Protein AF-A0A385I4W7-F1 (afdb_monomer)

Organism: Escherichia coli (NCBI:txid562)

Mean predicted aligned error: 3.94 Å

InterPro domains:
  IPR006748 Aminoglycoside/hydroxyurea antibiotic resistance kinase [PF04655] (1-87)
  IPR011009 Protein kinase-like domain superfamily [SSF56112] (1-85)

Secondary structure (DSSP, 8-state):
--S--GGGEEEETTEEEE-------S-GGGGGTGGGG-STT-HHHHT-HHHHHHHHHHHHHHHT--HHHHHHHHHHHHHHHHHHHHHTT--

pLDDT: mean 92.07, std 10.42, range [40.09, 98.12]

Foldseek 3Di:
DCDDAPVQWDQDPVGIDGDDDPDDDDDPLLNCLVHLCPPPPPCVQSVPVVNLVVSLVVCCVVVVDDSVVSVVSNVVVVVVVVVVVVVVVPD

Structure (mmCIF, N/CA/C/O backbone):
data_AF-A0A385I4W7-F1
#
_entry.id   AF-A0A385I4W7-F1
#
loop_
_atom_site.group_PDB
_atom_site.id
_atom_site.type_symbol
_atom_site.label_atom_id
_atom_site.label_alt_id
_atom_site.label_comp_id
_atom_site.label_asym_id
_atom_site.label_entity_id
_atom_site.label_seq_id
_atom_site.pdbx_PDB_ins_code
_atom_site.Cartn_x
_atom_site.Cartn_y
_atom_site.Cartn_z
_atom_site.occupancy
_atom_site.B_iso_or_equiv
_atom_site.auth_seq_id
_atom_site.auth_comp_id
_atom_site.auth_asym_id
_atom_site.auth_atom_id
_atom_site.pdbx_PDB_model_num
ATOM 1 N N . HIS A 1 1 ? -3.350 8.006 5.419 1.00 92.12 1 HIS A N 1
ATOM 2 C CA . HIS A 1 1 ? -2.424 7.479 6.440 1.00 92.12 1 HIS A CA 1
ATOM 3 C C . HIS A 1 1 ? -1.038 8.045 6.204 1.00 92.12 1 HIS A C 1
ATOM 5 O O . HIS A 1 1 ? -0.608 8.888 6.975 1.00 92.12 1 HIS A O 1
ATOM 11 N N . GLY A 1 2 ? -0.421 7.685 5.076 1.00 89.25 2 GLY A N 1
ATOM 12 C CA . GLY A 1 2 ? 0.919 8.127 4.689 1.00 89.25 2 GLY A CA 1
ATOM 13 C C . GLY A 1 2 ? 1.982 7.065 4.950 1.00 89.25 2 GLY A C 1
ATOM 14 O O . GLY A 1 2 ? 2.986 7.076 4.259 1.00 89.25 2 GLY A O 1
ATOM 15 N N . ASP A 1 3 ? 1.698 6.112 5.842 1.00 91.00 3 ASP A N 1
ATOM 16 C CA . ASP A 1 3 ? 2.578 4.975 6.121 1.00 91.00 3 ASP A CA 1
ATOM 17 C C . ASP A 1 3 ? 1.784 3.733 6.576 1.00 91.00 3 ASP A C 1
ATOM 19 O O . ASP A 1 3 ? 1.741 3.377 7.750 1.00 91.00 3 ASP A O 1
ATOM 23 N N . LEU A 1 4 ? 0.932 3.191 5.701 1.00 92.62 4 LEU A N 1
ATOM 24 C CA . LEU A 1 4 ? 0.039 2.085 6.068 1.00 92.62 4 LEU A CA 1
ATOM 25 C C . LEU A 1 4 ? 0.725 0.734 5.823 1.00 92.62 4 LEU A C 1
ATOM 27 O O . LEU A 1 4 ? 0.911 0.361 4.669 1.00 92.62 4 LEU A O 1
ATOM 31 N N . HIS A 1 5 ? 1.028 0.007 6.896 1.00 93.12 5 HIS A N 1
ATOM 32 C CA . HIS A 1 5 ? 1.564 -1.360 6.898 1.00 93.12 5 HIS A CA 1
ATOM 33 C C . HIS A 1 5 ? 0.976 -2.154 8.080 1.00 93.12 5 HIS A C 1
ATOM 35 O O . HIS A 1 5 ? 0.327 -1.573 8.955 1.00 93.12 5 HIS A O 1
ATOM 41 N N . HIS A 1 6 ? 1.157 -3.478 8.111 1.00 94.00 6 HIS A N 1
ATOM 42 C CA . HIS A 1 6 ? 0.496 -4.363 9.078 1.00 94.00 6 HIS A CA 1
ATOM 43 C C . HIS A 1 6 ? 0.797 -4.030 10.545 1.00 94.00 6 HIS A C 1
ATOM 45 O O . HIS A 1 6 ? -0.071 -4.236 11.389 1.00 94.00 6 HIS A O 1
ATOM 51 N N . GLU A 1 7 ? 1.972 -3.487 10.868 1.00 94.50 7 GLU A N 1
ATOM 52 C CA . GLU A 1 7 ? 2.304 -3.092 12.247 1.00 94.50 7 GLU A CA 1
ATOM 53 C C . GLU A 1 7 ? 1.537 -1.836 12.693 1.00 94.50 7 GLU A C 1
ATOM 55 O O . GLU A 1 7 ? 1.194 -1.703 13.867 1.00 94.50 7 GLU A O 1
ATOM 60 N N . ASN A 1 8 ? 1.153 -0.976 11.743 1.00 96.62 8 ASN A N 1
ATOM 61 C CA . ASN A 1 8 ? 0.272 0.174 11.968 1.00 96.62 8 ASN A CA 1
ATOM 62 C C . ASN A 1 8 ? -1.225 -0.197 11.925 1.00 96.62 8 ASN A C 1
ATOM 64 O O . ASN A 1 8 ? -2.095 0.681 11.953 1.00 96.62 8 ASN A O 1
ATOM 68 N N . ILE A 1 9 ? -1.553 -1.497 11.888 1.00 96.19 9 ILE A N 1
ATOM 69 C CA . ILE A 1 9 ? -2.920 -2.023 11.943 1.00 96.19 9 ILE A CA 1
ATOM 70 C C . ILE A 1 9 ? -3.055 -2.968 13.139 1.00 96.19 9 ILE A C 1
ATOM 72 O O . ILE A 1 9 ? -2.574 -4.097 13.140 1.00 96.19 9 ILE A O 1
ATOM 76 N N . MET A 1 10 ? -3.792 -2.538 14.160 1.00 97.38 10 MET A N 1
ATOM 77 C CA . MET A 1 10 ? -3.946 -3.299 15.399 1.00 97.38 10 MET A CA 1
ATOM 78 C C . MET A 1 10 ? -5.396 -3.686 15.659 1.00 97.38 10 MET A C 1
ATOM 80 O O . MET A 1 10 ? -6.324 -2.910 15.425 1.00 97.38 10 MET A O 1
ATOM 84 N N . PHE A 1 11 ? -5.603 -4.881 16.211 1.00 97.56 11 PHE A N 1
ATOM 85 C CA . PHE A 1 11 ? -6.914 -5.297 16.695 1.00 97.56 11 PHE A CA 1
ATOM 86 C C . PHE A 1 11 ? -7.115 -4.884 18.157 1.00 97.56 11 PHE A C 1
ATOM 88 O O . PHE A 1 11 ? -6.241 -5.069 19.001 1.00 97.56 11 PHE A O 1
ATOM 95 N N . SER A 1 12 ? -8.291 -4.342 18.469 1.00 96.69 12 SER A N 1
ATOM 96 C CA . SER A 1 12 ? -8.661 -3.889 19.811 1.00 96.69 12 SER A CA 1
ATOM 97 C C . SER A 1 12 ? -10.117 -4.236 20.135 1.00 96.69 12 SER A C 1
ATOM 99 O O . SER A 1 12 ? -10.856 -4.741 19.290 1.00 96.69 12 SER A O 1
ATOM 101 N N . SER A 1 13 ? -10.587 -3.880 21.334 1.00 97.62 13 SER A N 1
ATOM 102 C CA . SER A 1 13 ? -12.013 -3.974 21.693 1.00 97.62 13 SER A CA 1
ATOM 103 C C . SER A 1 13 ? -12.938 -3.130 20.801 1.00 97.62 13 SER A C 1
ATOM 105 O O . SER A 1 13 ? -14.143 -3.362 20.780 1.00 97.62 13 SER A O 1
ATOM 107 N N . ARG A 1 14 ? -12.388 -2.168 20.047 1.00 96.31 14 ARG A N 1
ATOM 108 C CA . ARG A 1 14 ? -13.102 -1.345 19.057 1.00 96.31 14 ARG A CA 1
ATOM 109 C C . ARG A 1 14 ? -13.056 -1.934 17.639 1.00 96.31 14 ARG A C 1
ATOM 111 O O . ARG A 1 14 ? -13.553 -1.298 16.716 1.00 96.31 14 ARG A O 1
ATOM 118 N N . GLY A 1 15 ? -12.458 -3.113 17.463 1.00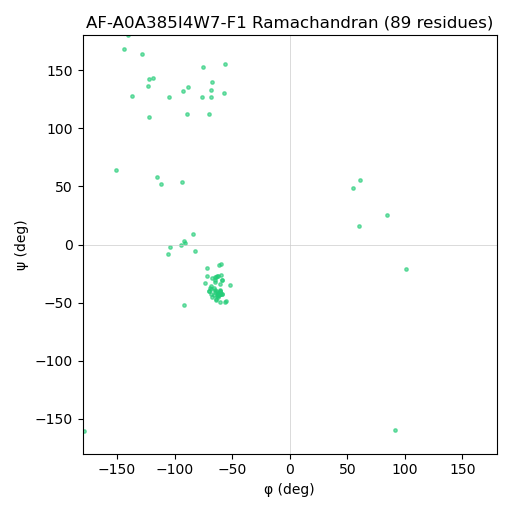 97.75 15 GLY A N 1
ATOM 119 C CA . GLY A 1 15 ? -12.162 -3.716 16.165 1.00 97.75 15 GLY A CA 1
ATOM 120 C C . GLY A 1 15 ? -10.767 -3.356 15.651 1.00 97.75 15 GLY A C 1
ATOM 121 O O . GLY A 1 15 ? -9.887 -2.976 16.431 1.00 97.75 15 GLY A O 1
ATOM 122 N N . TRP A 1 16 ? -10.573 -3.500 14.337 1.00 96.69 16 TRP A N 1
ATOM 123 C CA . TRP A 1 16 ? -9.347 -3.111 13.640 1.00 96.69 16 TRP A CA 1
ATOM 124 C C . TRP A 1 16 ? -9.187 -1.592 13.635 1.00 96.69 16 TRP A C 1
ATOM 126 O O . TRP A 1 16 ? -10.095 -0.865 13.232 1.00 96.69 16 TRP A O 1
ATOM 136 N N . LEU A 1 17 ? -8.029 -1.124 14.087 1.00 96.81 17 LEU A N 1
ATOM 137 C CA . LEU A 1 17 ? -7.661 0.281 14.152 1.00 96.81 17 LEU A CA 1
ATOM 138 C C . LEU A 1 17 ? -6.380 0.504 13.360 1.00 96.81 17 LEU A C 1
ATOM 140 O O . LEU A 1 17 ? -5.425 -0.254 13.493 1.00 96.81 17 LEU A O 1
ATOM 144 N N . VAL A 1 18 ? -6.375 1.582 12.586 1.00 95.62 18 VAL A N 1
ATOM 145 C CA . VAL A 1 18 ? -5.171 2.119 11.958 1.00 95.62 18 VAL A CA 1
ATOM 146 C C . VAL A 1 18 ? -4.589 3.184 12.889 1.00 95.62 18 VAL A C 1
ATOM 148 O O . VAL A 1 18 ? -5.339 4.033 13.384 1.00 95.62 18 VAL A O 1
ATOM 151 N N . ILE A 1 19 ? -3.285 3.123 13.147 1.00 96.62 19 ILE A N 1
ATOM 152 C CA . ILE A 1 19 ? -2.563 4.012 14.067 1.00 96.62 19 ILE A CA 1
ATOM 153 C C . ILE A 1 19 ? -1.334 4.636 13.402 1.00 96.62 19 ILE A C 1
ATOM 155 O O . ILE A 1 19 ? -0.874 4.134 12.393 1.00 96.62 19 ILE A O 1
ATOM 159 N N . ASP A 1 20 ? -0.807 5.695 14.020 1.00 96.19 20 ASP A N 1
ATOM 160 C CA . ASP A 1 20 ? 0.378 6.445 13.574 1.00 96.19 20 ASP A CA 1
ATOM 161 C C . ASP A 1 20 ? 0.272 7.110 12.180 1.00 96.19 20 ASP A C 1
ATOM 163 O O . ASP A 1 20 ? 1.079 6.879 11.278 1.00 96.19 20 ASP A O 1
ATOM 167 N N . PRO A 1 21 ? -0.752 7.957 11.944 1.00 95.06 21 PRO A N 1
ATOM 168 C CA . PRO A 1 21 ? -0.896 8.617 10.658 1.00 95.06 21 PRO A CA 1
ATOM 169 C C . PRO A 1 21 ? 0.096 9.777 10.494 1.00 95.06 21 PRO A C 1
ATOM 171 O O . PRO A 1 21 ? 0.051 10.754 11.237 1.00 95.06 21 PRO A O 1
ATOM 174 N N . VAL A 1 22 ? 0.851 9.765 9.394 1.00 93.00 22 VAL A N 1
ATOM 175 C CA . VAL A 1 22 ? 1.604 10.934 8.891 1.00 93.00 22 VAL A CA 1
ATOM 176 C C . VAL A 1 22 ? 0.664 12.073 8.458 1.00 93.00 22 VAL A C 1
ATOM 178 O O . VAL A 1 22 ? 1.015 13.247 8.512 1.00 93.00 22 VAL A O 1
ATOM 181 N N . GLY A 1 23 ? -0.560 11.744 8.028 1.00 91.38 23 GLY A N 1
ATOM 182 C CA . GLY A 1 23 ? -1.593 12.739 7.703 1.00 91.38 23 GLY A CA 1
ATOM 183 C C . GLY A 1 23 ? -1.523 13.311 6.282 1.00 91.38 23 GLY A C 1
ATOM 184 O O . GLY A 1 23 ? -2.001 14.416 6.039 1.00 91.38 23 GLY A O 1
ATOM 185 N N . LEU A 1 24 ? -0.956 12.565 5.329 1.00 90.44 24 LEU A N 1
ATOM 186 C CA . LEU A 1 24 ? -0.856 12.999 3.930 1.00 90.44 24 LEU A CA 1
ATOM 187 C C . LEU A 1 24 ? -2.224 13.080 3.230 1.00 90.44 24 LEU A C 1
ATOM 189 O O . LEU A 1 24 ? -3.063 12.185 3.373 1.00 90.44 24 LEU A O 1
ATOM 193 N N . VAL A 1 25 ? -2.404 14.129 2.420 1.00 93.19 25 VAL A N 1
ATOM 194 C CA . VAL A 1 25 ? -3.553 14.325 1.522 1.00 93.19 25 VAL A CA 1
ATOM 195 C C . VAL A 1 25 ? -3.111 14.033 0.093 1.00 93.19 25 VAL A C 1
ATOM 197 O O . VAL A 1 25 ? -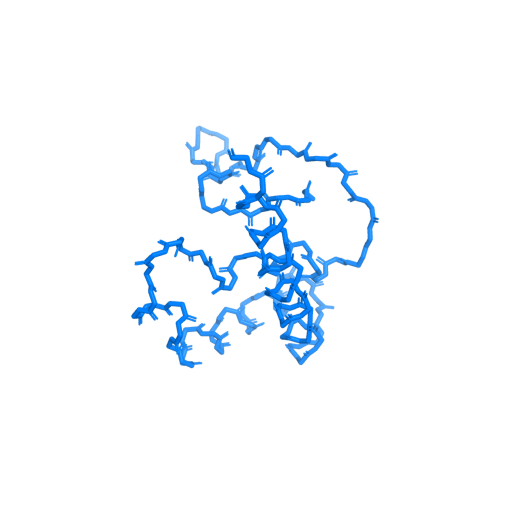2.131 14.598 -0.384 1.00 93.19 25 VAL A O 1
ATOM 200 N N . GLY A 1 26 ? -3.839 13.160 -0.598 1.00 90.12 26 GLY A N 1
ATOM 201 C CA . GLY A 1 26 ? -3.496 12.738 -1.950 1.00 90.12 26 GLY A CA 1
ATOM 202 C C . GLY A 1 26 ? -4.507 11.750 -2.514 1.00 90.12 26 GLY A C 1
ATOM 203 O O . GLY A 1 26 ? -5.638 11.653 -2.035 1.00 90.12 26 GLY A O 1
ATOM 204 N N . GLU A 1 27 ? -4.096 11.017 -3.544 1.00 91.75 27 GLU A N 1
ATOM 205 C CA . GLU A 1 27 ? -4.945 10.012 -4.177 1.00 91.75 27 GLU A CA 1
ATOM 206 C C . GLU A 1 27 ? -5.194 8.825 -3.235 1.00 91.75 27 GLU A C 1
ATOM 208 O O . GLU A 1 27 ? -4.264 8.288 -2.634 1.00 91.75 27 GLU A O 1
ATOM 213 N N . VAL A 1 28 ? -6.456 8.399 -3.116 1.00 90.31 28 VAL A N 1
ATOM 214 C CA . VAL A 1 28 ? -6.875 7.393 -2.126 1.00 90.31 28 VAL A CA 1
ATOM 215 C C . VAL A 1 28 ? -6.163 6.049 -2.305 1.00 90.31 28 VAL A C 1
ATOM 217 O O . VAL A 1 28 ? -5.753 5.440 -1.318 1.00 90.31 28 VAL A O 1
ATOM 220 N N . GLY A 1 29 ? -5.950 5.622 -3.554 1.00 90.19 2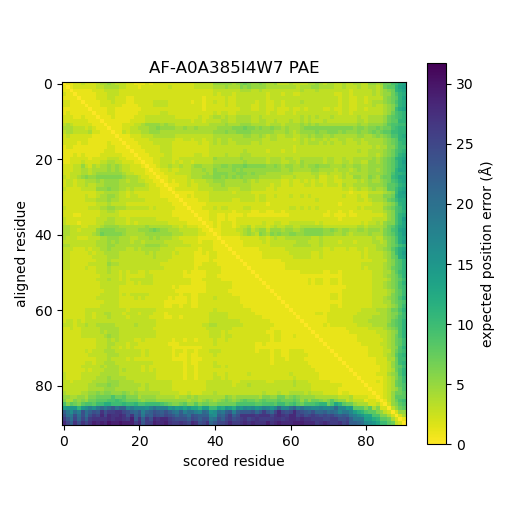9 GLY A N 1
ATOM 221 C CA . GLY A 1 29 ? -5.293 4.353 -3.867 1.00 90.19 29 GLY A CA 1
ATOM 222 C C . GLY A 1 29 ? -3.831 4.294 -3.416 1.00 90.19 29 GLY A C 1
ATOM 223 O O . GLY A 1 29 ? -3.371 3.252 -2.952 1.00 90.19 29 GLY A O 1
ATOM 224 N N . PHE A 1 30 ? -3.130 5.435 -3.426 1.00 92.38 30 PHE A N 1
ATOM 225 C CA . PHE A 1 30 ? -1.740 5.516 -2.978 1.00 92.38 30 PHE A CA 1
ATOM 226 C C . PHE A 1 30 ? -1.610 5.166 -1.490 1.00 92.38 30 PHE A C 1
ATOM 228 O O . PHE A 1 30 ? -0.596 4.626 -1.059 1.00 92.38 30 PHE A O 1
ATOM 235 N N . GLY A 1 31 ? -2.667 5.393 -0.703 1.00 92.38 31 GLY A N 1
ATOM 236 C CA . GLY A 1 31 ? -2.713 5.017 0.708 1.00 92.38 31 GLY A CA 1
ATOM 237 C C . GLY A 1 31 ? -2.588 3.512 0.974 1.00 92.38 31 GLY A C 1
ATOM 238 O O . GLY A 1 31 ? -2.275 3.151 2.104 1.00 92.38 31 GLY A O 1
ATOM 239 N N . ALA A 1 32 ? -2.807 2.658 -0.032 1.00 92.88 32 ALA A N 1
ATOM 240 C CA . ALA A 1 32 ? -2.654 1.204 0.056 1.00 92.88 32 ALA A CA 1
ATOM 241 C C . ALA A 1 32 ? -1.367 0.689 -0.616 1.00 92.88 32 ALA A C 1
ATOM 243 O O . ALA A 1 32 ? -1.110 -0.510 -0.588 1.00 92.88 32 ALA A O 1
ATOM 244 N N . ALA A 1 33 ? -0.562 1.563 -1.231 1.00 94.44 33 ALA A N 1
ATOM 245 C CA . ALA A 1 33 ? 0.578 1.157 -2.050 1.00 94.44 33 ALA A CA 1
ATOM 246 C C . ALA A 1 33 ? 1.632 0.369 -1.251 1.00 94.44 33 ALA A C 1
ATOM 248 O O . ALA A 1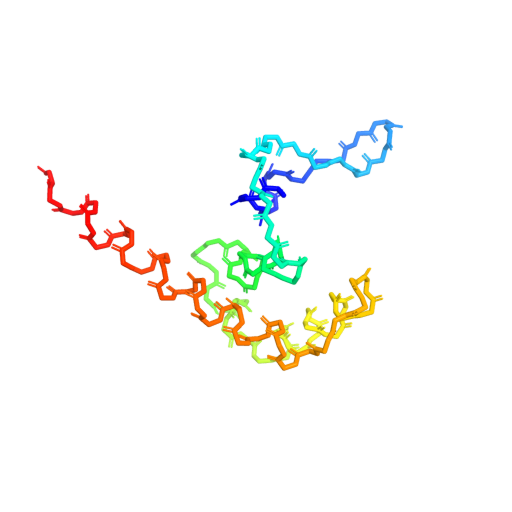 33 ? 2.082 -0.679 -1.711 1.00 94.44 33 ALA A O 1
ATOM 249 N N . ASN A 1 34 ? 1.947 0.821 -0.031 1.00 91.88 34 ASN A N 1
ATOM 250 C CA . ASN A 1 34 ? 2.920 0.162 0.846 1.00 91.88 34 ASN A CA 1
ATOM 251 C C . ASN A 1 34 ? 2.506 -1.284 1.198 1.00 91.88 34 ASN A C 1
ATOM 253 O O . ASN A 1 34 ? 3.331 -2.189 1.216 1.00 91.88 34 ASN A O 1
ATOM 257 N N . MET A 1 35 ? 1.198 -1.547 1.331 1.00 94.94 35 MET A N 1
ATOM 258 C CA . MET A 1 35 ? 0.675 -2.876 1.676 1.00 94.94 35 MET A CA 1
ATOM 259 C C . MET A 1 35 ? 1.047 -3.974 0.666 1.00 94.94 35 MET A C 1
ATOM 261 O O . MET A 1 35 ? 1.078 -5.149 1.029 1.00 94.94 35 MET A O 1
ATOM 265 N N . PHE A 1 36 ? 1.290 -3.637 -0.608 1.00 95.69 36 PHE A N 1
ATOM 266 C CA . PHE A 1 36 ? 1.669 -4.643 -1.608 1.00 95.69 36 PHE A CA 1
AT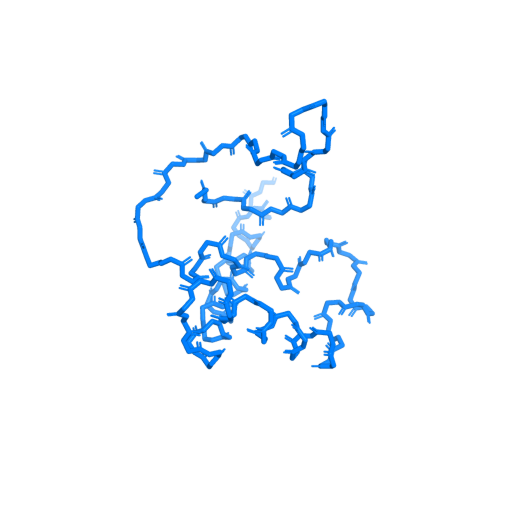OM 267 C C . PHE A 1 36 ? 3.029 -5.283 -1.299 1.00 95.69 36 PHE A C 1
ATOM 269 O O . PHE A 1 36 ? 3.207 -6.470 -1.580 1.00 95.69 36 PHE A O 1
ATOM 276 N N . TYR A 1 37 ? 3.936 -4.535 -0.662 1.00 94.50 37 TYR A N 1
ATOM 277 C CA . TYR A 1 37 ? 5.232 -5.016 -0.186 1.00 94.50 37 TYR A CA 1
ATOM 278 C C . TYR A 1 37 ? 5.289 -5.029 1.348 1.00 94.50 37 TYR A C 1
ATOM 280 O O . TYR A 1 37 ? 6.185 -4.478 1.975 1.00 94.50 37 TYR A O 1
ATOM 288 N N . ASP A 1 38 ? 4.290 -5.655 1.961 1.00 94.31 38 ASP A N 1
ATOM 289 C CA . ASP A 1 38 ? 4.183 -5.786 3.409 1.00 94.31 38 ASP A CA 1
ATOM 290 C C . ASP A 1 38 ? 3.742 -7.216 3.767 1.00 94.31 38 ASP A C 1
ATOM 292 O O . ASP A 1 38 ? 2.740 -7.685 3.208 1.00 94.31 38 ASP A O 1
ATOM 296 N N . PRO A 1 39 ? 4.440 -7.944 4.662 1.00 93.19 39 PRO A N 1
ATOM 297 C CA . PRO A 1 39 ? 5.602 -7.523 5.454 1.00 93.19 39 PRO A CA 1
ATOM 298 C C . PRO A 1 39 ? 6.910 -7.442 4.650 1.00 93.19 39 PRO A C 1
ATOM 300 O O . PRO A 1 39 ? 7.105 -8.184 3.685 1.00 93.19 39 PRO A O 1
ATOM 303 N N . ALA A 1 40 ? 7.820 -6.574 5.101 1.00 86.94 40 ALA A N 1
ATOM 304 C CA . ALA A 1 40 ? 9.197 -6.528 4.611 1.00 86.94 40 ALA A CA 1
ATOM 305 C C . ALA A 1 40 ? 9.903 -7.892 4.776 1.00 86.94 40 ALA A C 1
ATOM 307 O O . AL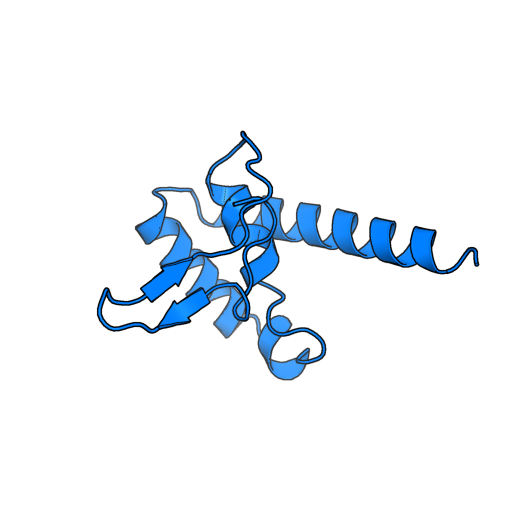A A 1 40 ? 9.509 -8.719 5.604 1.00 86.94 40 ALA A O 1
ATOM 308 N N . ASP A 1 41 ? 10.922 -8.141 3.950 1.00 88.00 41 ASP A N 1
ATOM 309 C CA . ASP A 1 41 ? 11.749 -9.363 3.941 1.00 88.00 41 ASP A CA 1
ATOM 310 C C . ASP A 1 41 ? 10.999 -10.683 3.671 1.00 88.00 41 ASP A C 1
ATOM 312 O O . ASP A 1 41 ? 11.514 -11.781 3.904 1.00 88.00 41 ASP A O 1
ATOM 316 N N . ARG A 1 42 ? 9.767 -10.605 3.159 1.00 94.50 42 ARG A N 1
ATOM 317 C CA . ARG A 1 42 ? 8.954 -11.760 2.752 1.00 94.50 42 ARG A CA 1
ATOM 318 C C . ARG A 1 42 ? 8.699 -11.764 1.255 1.00 94.50 42 ARG A C 1
ATOM 320 O O . ARG A 1 42 ? 7.553 -11.800 0.808 1.00 94.50 42 ARG A O 1
ATOM 327 N N . ASP A 1 43 ? 9.777 -11.772 0.480 1.00 95.06 43 ASP A N 1
ATOM 328 C CA . ASP A 1 43 ? 9.754 -11.814 -0.987 1.00 95.06 43 ASP A CA 1
ATOM 329 C C . ASP A 1 43 ? 8.893 -12.962 -1.529 1.00 95.06 43 ASP A C 1
ATOM 331 O O . ASP A 1 43 ? 8.195 -12.797 -2.528 1.00 95.06 43 ASP A O 1
ATOM 335 N N . ASP A 1 44 ? 8.876 -14.108 -0.840 1.00 95.94 44 ASP A N 1
ATOM 336 C CA . ASP A 1 44 ? 8.038 -15.261 -1.184 1.00 95.94 44 ASP A CA 1
ATOM 337 C C . ASP A 1 44 ? 6.536 -14.932 -1.193 1.00 95.94 44 ASP A C 1
ATOM 339 O O . ASP A 1 44 ? 5.784 -15.517 -1.971 1.00 95.94 44 ASP A O 1
ATOM 343 N N . LEU A 1 45 ? 6.104 -13.983 -0.356 1.00 94.75 45 LEU A N 1
ATOM 344 C CA . LEU A 1 45 ? 4.742 -13.457 -0.338 1.00 94.75 45 LEU A CA 1
ATOM 345 C C . LEU A 1 45 ? 4.609 -12.235 -1.246 1.00 94.75 45 LEU A C 1
ATOM 347 O O . LEU A 1 45 ? 3.701 -12.174 -2.072 1.00 94.75 45 LEU A O 1
ATOM 351 N N . CYS A 1 46 ? 5.479 -11.241 -1.077 1.00 95.62 46 CYS A N 1
ATOM 352 C CA . CYS A 1 46 ? 5.351 -9.932 -1.715 1.00 95.62 46 CYS A CA 1
ATOM 353 C C . CYS A 1 46 ? 5.529 -9.990 -3.235 1.00 95.62 46 CYS A C 1
ATOM 355 O O . CYS A 1 46 ? 4.896 -9.211 -3.944 1.00 95.62 46 CYS A O 1
ATOM 357 N N . LEU A 1 47 ? 6.310 -10.948 -3.744 1.00 95.25 47 LEU A N 1
ATOM 358 C CA . LEU A 1 47 ? 6.509 -11.157 -5.178 1.00 95.25 47 LEU A CA 1
ATOM 359 C C . LEU A 1 47 ? 5.565 -12.214 -5.776 1.00 95.25 47 LEU A C 1
ATOM 361 O O . LEU A 1 47 ? 5.628 -12.451 -6.983 1.00 95.25 47 LEU A O 1
ATOM 365 N N . ASP A 1 48 ? 4.677 -12.841 -4.988 1.00 97.94 48 ASP A N 1
ATOM 366 C CA . ASP A 1 48 ? 3.685 -13.780 -5.525 1.00 97.94 48 ASP A CA 1
ATOM 367 C C . ASP A 1 48 ? 2.627 -13.021 -6.354 1.00 97.94 48 ASP A C 1
ATOM 369 O O . ASP A 1 48 ? 1.790 -12.298 -5.793 1.00 97.94 48 ASP A O 1
ATOM 373 N N . PRO A 1 49 ? 2.575 -13.216 -7.689 1.00 97.25 49 PRO A N 1
ATOM 374 C CA . PRO A 1 49 ? 1.617 -12.520 -8.540 1.00 97.25 49 PRO A CA 1
ATOM 375 C C . PRO A 1 49 ? 0.160 -12.847 -8.188 1.00 97.25 49 PRO A C 1
ATOM 377 O O . PRO A 1 49 ? -0.721 -12.012 -8.406 1.00 97.25 49 PRO A O 1
ATOM 380 N N . ARG A 1 50 ? -0.129 -14.031 -7.623 1.00 98.06 50 ARG A N 1
ATOM 381 C CA . ARG A 1 50 ? -1.485 -14.365 -7.163 1.00 98.06 50 ARG A CA 1
ATOM 382 C C . ARG A 1 50 ? -1.879 -13.518 -5.965 1.00 98.06 50 ARG A C 1
ATOM 384 O O . ARG A 1 50 ? -3.008 -13.030 -5.936 1.00 98.06 50 ARG A O 1
ATOM 391 N N . ARG A 1 51 ? -0.972 -13.329 -5.004 1.00 97.31 51 ARG A N 1
ATOM 392 C CA . ARG A 1 51 ? -1.217 -12.470 -3.841 1.00 97.31 51 ARG A CA 1
ATOM 393 C C . ARG A 1 51 ? -1.412 -11.022 -4.278 1.00 97.31 51 ARG A C 1
ATOM 395 O O . ARG A 1 51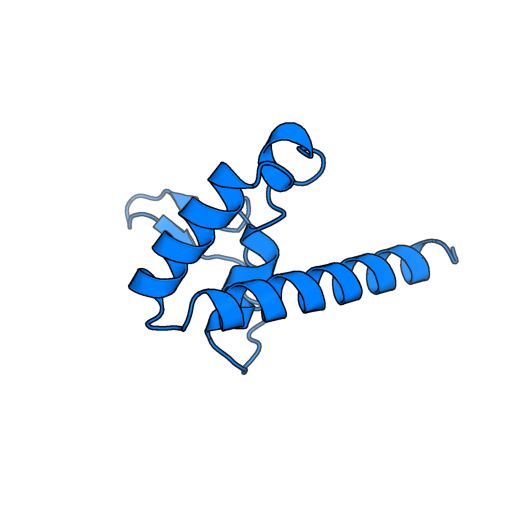 ? -2.405 -10.416 -3.886 1.00 97.31 51 ARG A O 1
ATOM 402 N N . ILE A 1 52 ? -0.539 -10.503 -5.145 1.00 97.56 52 ILE A N 1
ATOM 403 C CA . ILE A 1 52 ? -0.660 -9.140 -5.690 1.00 97.56 52 ILE A CA 1
ATOM 404 C C . ILE A 1 52 ? -2.030 -8.945 -6.353 1.00 97.56 52 ILE A C 1
ATOM 406 O O . ILE A 1 52 ? -2.731 -7.980 -6.049 1.00 97.56 52 ILE A O 1
ATOM 410 N N . ALA A 1 53 ? -2.456 -9.880 -7.209 1.00 97.62 53 ALA A N 1
ATOM 411 C CA . ALA A 1 53 ? -3.753 -9.800 -7.878 1.00 97.62 53 ALA A CA 1
ATOM 412 C C . ALA A 1 53 ? -4.933 -9.833 -6.888 1.00 97.62 53 ALA A C 1
ATOM 414 O O . ALA A 1 53 ? -5.877 -9.059 -7.032 1.00 97.62 53 ALA A O 1
ATOM 415 N N . GLN A 1 54 ? -4.873 -10.691 -5.864 1.00 97.94 54 GLN A N 1
ATOM 416 C CA . GLN A 1 54 ? -5.898 -10.764 -4.816 1.00 97.94 54 GLN A CA 1
ATOM 417 C C . GLN A 1 54 ? -5.977 -9.476 -3.989 1.00 97.94 54 GLN A C 1
ATOM 419 O O . GLN A 1 54 ? -7.075 -9.018 -3.671 1.00 97.94 54 GLN A O 1
ATOM 424 N N . MET A 1 55 ? -4.833 -8.873 -3.662 1.00 97.44 55 MET A N 1
ATOM 425 C CA . MET A 1 55 ? -4.778 -7.603 -2.938 1.00 97.44 55 MET A CA 1
ATOM 426 C C . MET A 1 55 ? -5.314 -6.451 -3.785 1.00 97.44 55 MET A C 1
ATOM 428 O O . MET A 1 55 ? -6.139 -5.684 -3.299 1.00 97.44 55 MET A O 1
ATOM 432 N N . ALA A 1 56 ? -4.920 -6.364 -5.059 1.00 97.81 56 ALA A N 1
ATOM 433 C CA . ALA A 1 56 ? -5.422 -5.343 -5.975 1.00 97.81 56 ALA A CA 1
ATOM 434 C C . ALA A 1 56 ? -6.947 -5.421 -6.128 1.00 97.81 56 ALA A C 1
ATOM 436 O O . ALA A 1 56 ? -7.621 -4.398 -6.078 1.00 97.81 56 ALA A O 1
ATOM 437 N N . ASP A 1 57 ? -7.500 -6.628 -6.242 1.00 98.12 57 ASP A N 1
ATOM 438 C CA . ASP A 1 57 ? -8.943 -6.867 -6.308 1.00 98.12 57 ASP A CA 1
ATOM 439 C C . ASP A 1 57 ? -9.665 -6.496 -4.995 1.00 98.12 57 ASP A C 1
ATOM 441 O O . ASP A 1 57 ? -10.710 -5.839 -5.005 1.00 98.12 57 ASP A O 1
ATOM 445 N N . ALA A 1 58 ? -9.095 -6.855 -3.840 1.00 97.88 58 ALA A N 1
ATOM 446 C CA . ALA A 1 58 ? -9.645 -6.489 -2.537 1.00 97.88 58 ALA A CA 1
ATOM 447 C C . ALA A 1 58 ? -9.637 -4.969 -2.303 1.00 97.88 58 ALA A C 1
ATOM 449 O O . ALA A 1 58 ? -10.661 -4.404 -1.914 1.00 97.88 58 ALA A O 1
ATOM 450 N N . PHE A 1 59 ? -8.512 -4.302 -2.570 1.00 97.19 59 PHE A N 1
ATOM 451 C CA . PHE A 1 59 ? -8.376 -2.856 -2.409 1.00 97.19 59 PHE A CA 1
ATOM 452 C C . PHE A 1 59 ? -9.189 -2.078 -3.435 1.00 97.19 59 PHE A C 1
ATOM 454 O O . PHE A 1 59 ? -9.804 -1.081 -3.070 1.00 97.19 59 PHE A O 1
ATOM 461 N N . SER A 1 60 ? -9.267 -2.554 -4.679 1.00 97.62 60 SER A N 1
ATOM 462 C CA . SER A 1 60 ? -10.109 -1.950 -5.713 1.00 97.62 60 SER A CA 1
ATOM 463 C C . SER A 1 60 ? -11.563 -1.872 -5.253 1.00 97.62 60 SER A C 1
ATOM 465 O O . SER A 1 60 ? -12.149 -0.792 -5.263 1.00 97.62 60 SER A O 1
ATOM 467 N N . ARG A 1 61 ? -12.116 -2.978 -4.736 1.00 98.06 61 ARG A N 1
ATOM 468 C CA . ARG A 1 61 ? -13.478 -2.994 -4.181 1.00 98.06 61 ARG A CA 1
ATOM 469 C C . ARG A 1 61 ? -13.645 -2.122 -2.942 1.00 98.06 61 ARG A C 1
ATOM 471 O O . ARG A 1 61 ? -14.701 -1.526 -2.767 1.00 98.06 61 ARG A O 1
ATOM 478 N N . ALA A 1 62 ? -12.652 -2.098 -2.055 1.00 96.69 62 ALA A N 1
ATOM 479 C CA . ALA A 1 62 ? -12.744 -1.357 -0.799 1.00 96.69 62 ALA A CA 1
ATOM 480 C C . ALA A 1 62 ? -12.627 0.163 -0.993 1.00 96.69 62 ALA A C 1
ATOM 482 O O . ALA A 1 62 ? -13.226 0.920 -0.233 1.00 96.69 62 ALA A O 1
ATOM 483 N N . LEU A 1 63 ? -11.845 0.600 -1.983 1.00 95.25 63 LEU A N 1
ATOM 484 C CA . LEU A 1 63 ? -11.525 2.008 -2.225 1.00 95.25 63 LEU A CA 1
ATOM 485 C C . LEU A 1 63 ? -12.265 2.602 -3.430 1.00 95.25 63 LEU A C 1
ATOM 487 O O . LEU A 1 63 ? -12.174 3.809 -3.632 1.00 95.25 63 LEU A O 1
ATOM 491 N N . ASP A 1 64 ? -12.972 1.777 -4.210 1.00 96.69 64 ASP A N 1
ATOM 492 C CA . ASP A 1 64 ? -13.603 2.150 -5.484 1.00 96.69 64 ASP A CA 1
ATOM 493 C C . ASP A 1 64 ? -12.594 2.769 -6.473 1.00 96.69 64 ASP A C 1
ATOM 495 O O . ASP A 1 64 ? -12.786 3.844 -7.039 1.00 96.69 64 ASP A O 1
ATOM 499 N N . VAL A 1 65 ? -11.453 2.089 -6.639 1.00 96.81 65 VAL A N 1
ATOM 500 C CA . VAL A 1 65 ? -10.346 2.507 -7.519 1.00 96.81 65 VAL A CA 1
ATOM 501 C C . VAL A 1 65 ? -10.055 1.414 -8.537 1.00 96.81 65 VAL A C 1
ATOM 503 O O . VAL A 1 65 ? -10.078 0.229 -8.207 1.00 96.81 65 VAL A O 1
ATOM 506 N N . ASP A 1 66 ? -9.733 1.801 -9.771 1.00 97.25 66 ASP A N 1
ATOM 507 C CA . ASP A 1 66 ? -9.298 0.860 -10.804 1.00 97.25 66 ASP A CA 1
ATOM 508 C C . ASP A 1 66 ? -8.055 0.061 -10.344 1.00 97.25 66 ASP A C 1
ATOM 510 O O . ASP A 1 66 ? -7.067 0.649 -9.889 1.00 97.25 66 ASP A O 1
ATOM 514 N N . PRO A 1 67 ? -8.055 -1.279 -10.464 1.00 97.00 67 PRO A N 1
ATOM 515 C CA . PRO A 1 67 ? -6.953 -2.099 -9.971 1.00 97.00 67 PRO A CA 1
ATOM 516 C C . PRO A 1 67 ? -5.632 -1.827 -10.698 1.00 97.00 67 PRO A C 1
ATOM 518 O O . PRO A 1 67 ? -4.572 -1.983 -10.097 1.00 97.00 67 PRO A O 1
ATOM 521 N N . ARG A 1 68 ? -5.653 -1.384 -11.963 1.00 96.56 68 ARG A N 1
ATOM 522 C CA . ARG A 1 68 ? -4.422 -1.017 -12.680 1.00 96.56 68 ARG A CA 1
ATOM 523 C C . ARG A 1 68 ? -3.838 0.262 -12.094 1.00 96.56 68 ARG A C 1
ATOM 525 O O . ARG A 1 68 ? -2.634 0.321 -11.882 1.00 96.56 68 ARG A O 1
ATOM 532 N N . ARG A 1 69 ? -4.686 1.238 -11.749 1.00 96.12 69 ARG A N 1
ATOM 533 C CA . ARG A 1 69 ? -4.254 2.472 -11.076 1.00 96.12 69 ARG A CA 1
ATOM 534 C C . ARG A 1 69 ? -3.599 2.194 -9.719 1.00 96.12 69 ARG A C 1
ATOM 536 O O . ARG A 1 69 ? -2.577 2.805 -9.417 1.00 96.12 69 ARG A O 1
ATOM 543 N N . LEU A 1 70 ? -4.144 1.257 -8.938 1.00 96.88 70 LEU A N 1
ATOM 544 C CA . LEU A 1 70 ? -3.533 0.813 -7.677 1.00 96.88 70 LEU A CA 1
ATOM 545 C C . LEU A 1 70 ? -2.146 0.198 -7.896 1.00 96.88 70 LEU A C 1
ATOM 547 O O . LEU A 1 70 ? -1.215 0.502 -7.155 1.00 96.88 70 LEU A O 1
ATOM 551 N N . LEU A 1 71 ? -1.997 -0.641 -8.923 1.00 96.75 71 LEU A N 1
ATOM 552 C CA . LEU A 1 71 ? -0.716 -1.268 -9.251 1.00 96.75 71 LEU A CA 1
ATOM 553 C C . LEU A 1 71 ? 0.314 -0.253 -9.771 1.00 96.75 71 LEU A C 1
ATOM 555 O O . LEU A 1 71 ? 1.478 -0.333 -9.387 1.00 96.75 71 LEU A O 1
ATOM 559 N N . ASP A 1 72 ? -0.104 0.736 -10.566 1.00 96.31 72 ASP A N 1
ATOM 560 C CA . ASP A 1 72 ? 0.767 1.837 -11.001 1.00 96.31 72 ASP A CA 1
ATOM 561 C C . ASP A 1 72 ? 1.293 2.639 -9.795 1.00 96.31 72 ASP A C 1
ATOM 563 O O . ASP A 1 72 ? 2.464 3.020 -9.745 1.00 96.31 72 ASP A O 1
ATOM 567 N N . GLN A 1 73 ? 0.443 2.872 -8.789 1.00 95.19 73 GLN A N 1
ATOM 568 C CA . GLN A 1 73 ? 0.833 3.534 -7.542 1.00 95.19 73 GLN A CA 1
ATOM 5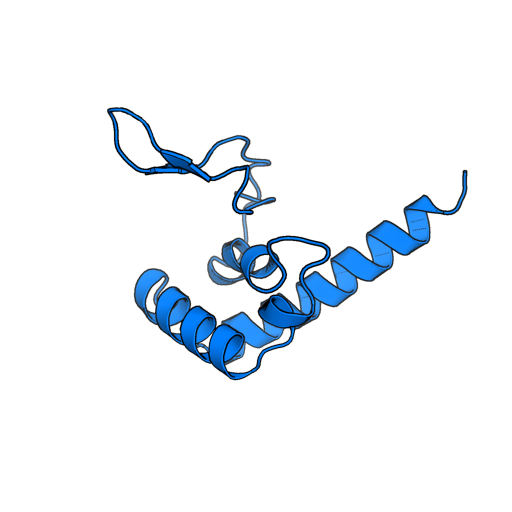69 C C . GLN A 1 73 ? 1.744 2.666 -6.676 1.00 95.19 73 GLN A C 1
ATOM 571 O O . GLN A 1 73 ? 2.699 3.190 -6.111 1.00 95.19 73 GLN A O 1
ATOM 576 N N . ALA A 1 74 ? 1.482 1.360 -6.587 1.00 94.94 74 ALA A N 1
ATOM 577 C CA . ALA A 1 74 ? 2.352 0.414 -5.893 1.00 94.94 74 ALA A CA 1
ATOM 578 C C . ALA A 1 74 ? 3.751 0.379 -6.523 1.00 94.94 74 ALA A C 1
ATOM 580 O O . ALA A 1 74 ? 4.749 0.432 -5.810 1.00 94.94 74 ALA A O 1
ATOM 581 N N . TYR A 1 75 ? 3.830 0.388 -7.857 1.00 95.19 75 TYR A N 1
ATOM 582 C CA . TYR A 1 75 ? 5.095 0.501 -8.579 1.00 95.19 75 TYR A CA 1
ATOM 583 C C . TYR A 1 75 ? 5.817 1.817 -8.257 1.00 95.19 75 TYR A C 1
ATOM 585 O O . TYR A 1 75 ? 6.988 1.804 -7.881 1.00 95.19 75 TYR A O 1
ATOM 593 N N . ALA A 1 76 ? 5.113 2.953 -8.340 1.00 94.50 76 ALA A N 1
ATOM 594 C CA . ALA A 1 76 ? 5.686 4.257 -8.008 1.00 94.50 76 ALA A CA 1
ATOM 595 C C . ALA A 1 76 ? 6.170 4.330 -6.549 1.00 94.50 76 ALA A C 1
ATOM 597 O O . ALA A 1 76 ? 7.236 4.883 -6.280 1.00 94.50 76 ALA A O 1
ATOM 598 N N . TYR A 1 77 ? 5.417 3.744 -5.615 1.00 92.94 77 TYR A N 1
ATOM 599 C CA . TYR A 1 77 ? 5.804 3.644 -4.211 1.00 92.94 77 TYR A CA 1
ATOM 600 C C . TYR A 1 77 ? 7.042 2.761 -4.023 1.00 92.94 77 TYR A C 1
ATOM 602 O O . TYR A 1 77 ? 7.942 3.142 -3.283 1.00 92.94 77 TYR A O 1
ATOM 610 N N . GLY A 1 78 ? 7.147 1.638 -4.739 1.00 92.44 78 GLY A N 1
ATOM 611 C CA . GLY A 1 78 ? 8.353 0.807 -4.746 1.00 92.44 78 GLY A CA 1
ATOM 612 C C . GLY A 1 78 ? 9.592 1.580 -5.210 1.00 92.44 78 GLY A C 1
ATOM 613 O O . GLY A 1 78 ? 10.638 1.501 -4.571 1.00 92.44 78 GLY A O 1
ATOM 614 N N . CYS A 1 79 ? 9.470 2.401 -6.259 1.00 94.44 79 CYS A N 1
ATOM 615 C CA . CYS A 1 79 ? 10.553 3.295 -6.685 1.00 94.44 79 CYS A CA 1
ATOM 616 C C . CYS A 1 79 ? 10.915 4.335 -5.611 1.00 94.44 79 CYS A C 1
ATOM 618 O O . CYS A 1 79 ? 12.097 4.579 -5.383 1.00 94.44 79 CYS A O 1
ATOM 620 N N . LEU A 1 80 ? 9.919 4.935 -4.949 1.00 91.19 80 LEU A N 1
ATOM 621 C CA . LEU A 1 80 ? 10.136 5.885 -3.852 1.00 91.19 80 LEU A CA 1
ATOM 622 C C . LEU A 1 80 ? 10.849 5.224 -2.665 1.00 91.19 80 LEU A C 1
ATOM 624 O O . LEU A 1 80 ? 11.802 5.788 -2.140 1.00 91.19 80 LEU A O 1
ATOM 628 N N . SER A 1 81 ? 10.412 4.028 -2.268 1.00 89.19 81 SER A N 1
ATOM 629 C CA . SER A 1 81 ? 11.021 3.249 -1.187 1.00 89.19 81 SER A CA 1
ATOM 630 C C . SER A 1 81 ? 12.469 2.877 -1.515 1.00 89.19 81 SER A C 1
ATOM 632 O O . SER A 1 81 ? 13.352 3.056 -0.681 1.00 89.19 81 SER A O 1
ATOM 634 N N . ALA A 1 82 ? 12.748 2.440 -2.747 1.00 90.56 82 ALA A N 1
ATOM 635 C CA . ALA A 1 82 ? 14.109 2.143 -3.186 1.00 90.56 82 ALA A CA 1
ATOM 636 C C . ALA A 1 82 ? 15.016 3.387 -3.160 1.00 90.56 82 ALA A C 1
ATOM 638 O O . ALA A 1 82 ? 16.145 3.302 -2.686 1.00 90.56 82 ALA A O 1
ATOM 639 N N . ALA A 1 83 ? 14.521 4.540 -3.626 1.00 92.06 83 ALA A N 1
ATOM 640 C CA . ALA A 1 83 ? 15.264 5.801 -3.581 1.00 92.06 83 ALA A CA 1
ATOM 641 C C . ALA A 1 83 ? 15.551 6.249 -2.139 1.00 92.06 83 ALA A C 1
ATOM 643 O O . ALA A 1 83 ? 16.680 6.600 -1.822 1.00 92.06 83 ALA A O 1
ATOM 644 N N . TRP A 1 84 ? 14.555 6.164 -1.253 1.00 85.44 84 TRP A N 1
ATOM 645 C CA . TRP A 1 84 ? 14.718 6.502 0.161 1.00 85.44 84 TRP A CA 1
ATOM 646 C C . TRP A 1 84 ? 15.771 5.628 0.853 1.00 85.44 84 TRP A C 1
ATOM 648 O O . TRP A 1 84 ? 16.580 6.132 1.624 1.00 85.44 84 TRP A O 1
ATOM 658 N N . ASN A 1 85 ? 15.770 4.318 0.582 1.00 82.75 85 ASN A N 1
ATOM 659 C CA . ASN A 1 85 ? 16.761 3.406 1.155 1.00 82.75 85 ASN A CA 1
ATOM 660 C C . ASN A 1 85 ? 18.169 3.655 0.597 1.00 82.75 85 ASN A C 1
ATOM 662 O O . ASN A 1 85 ? 19.132 3.550 1.347 1.00 82.75 85 ASN A O 1
ATOM 666 N N . ALA A 1 86 ? 18.294 4.022 -0.682 1.00 82.19 86 ALA A N 1
ATOM 667 C CA . ALA A 1 86 ? 19.586 4.357 -1.280 1.00 82.19 86 ALA A CA 1
ATOM 668 C C . ALA A 1 86 ? 20.208 5.627 -0.669 1.00 82.19 86 ALA A C 1
ATOM 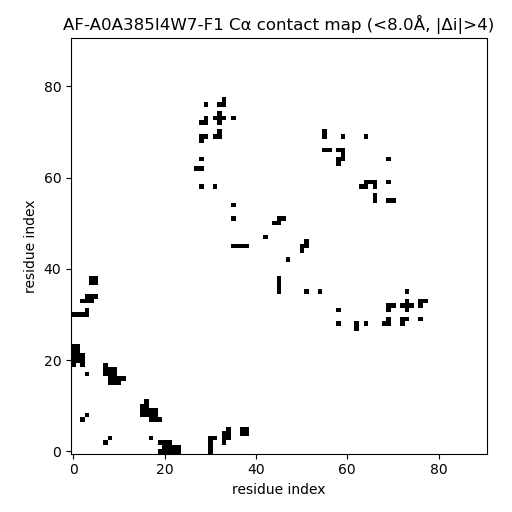670 O O . ALA A 1 86 ? 21.415 5.664 -0.451 1.00 82.19 86 ALA A O 1
ATOM 671 N N . ASP A 1 87 ? 19.393 6.637 -0.346 1.00 71.44 87 ASP A N 1
ATOM 672 C CA . ASP A 1 87 ? 19.859 7.870 0.309 1.00 71.44 87 ASP A CA 1
ATOM 673 C C . ASP A 1 87 ? 20.254 7.645 1.787 1.00 71.44 87 ASP A C 1
ATOM 675 O O . ASP A 1 87 ? 20.998 8.438 2.360 1.00 71.44 87 ASP A O 1
ATOM 679 N N . GLY A 1 88 ? 19.776 6.564 2.417 1.00 58.34 88 GLY A N 1
ATOM 680 C CA . GLY A 1 88 ? 20.096 6.198 3.802 1.00 58.34 88 GLY A CA 1
ATOM 681 C C . GLY A 1 88 ? 21.424 5.453 3.994 1.00 58.34 88 GLY A C 1
ATOM 682 O O . GLY A 1 88 ? 21.805 5.208 5.135 1.00 58.34 88 GLY A O 1
ATOM 683 N N . GLU A 1 89 ? 22.121 5.088 2.911 1.00 49.75 89 GLU A N 1
ATOM 684 C CA . GLU A 1 89 ? 23.452 4.453 2.952 1.00 49.75 89 GLU A CA 1
ATOM 685 C C . GLU A 1 89 ? 24.615 5.475 2.908 1.00 49.75 89 GLU A C 1
ATOM 687 O O . GLU A 1 89 ? 25.781 5.080 2.935 1.00 49.75 89 GLU A O 1
ATOM 692 N N . GLU A 1 90 ? 24.326 6.784 2.874 1.00 43.09 90 GLU A N 1
ATOM 693 C CA . GLU A 1 90 ? 25.313 7.866 3.050 1.00 43.09 90 GLU A CA 1
ATOM 694 C C . GLU A 1 90 ? 25.407 8.352 4.520 1.00 43.09 90 GLU A C 1
ATOM 696 O O . GLU A 1 90 ? 25.316 9.546 4.796 1.00 43.09 90 GLU A O 1
ATOM 701 N N . GLU A 1 91 ? 25.632 7.439 5.472 1.00 40.09 91 GLU A N 1
ATOM 702 C CA . GLU A 1 91 ? 26.247 7.691 6.800 1.00 40.09 91 GLU A CA 1
ATOM 703 C C . GLU A 1 91 ? 27.151 6.513 7.201 1.00 40.09 91 GLU A C 1
ATOM 705 O O . GLU A 1 91 ? 28.220 6.771 7.810 1.00 40.09 91 GLU A O 1
#

Solvent-accessible surface area (backbone atoms only — not comparable to full-atom values): 5332 Å² total; per-residue (Å²): 70,70,61,45,40,71,89,34,48,44,80,50,100,86,42,80,40,80,50,80,64,74,67,61,86,77,65,73,56,54,50,53,18,56,42,58,60,48,65,75,97,36,58,84,56,44,68,30,66,68,53,49,51,52,49,34,54,52,50,20,69,74,68,77,43,61,45,66,61,37,50,55,34,26,51,52,44,50,54,50,53,52,52,55,56,60,65,65,71,79,122

Radius of gyration: 13.87 Å; Cα contacts (8 Å, |Δi|>4): 91; chains: 1; bounding box: 40×30×34 Å

Sequence (91 aa):
HGDLHHENIMFSSRGWLVIDPVGLVGEVGFGAANMFYDPADRDDLCLDPRRIAQMADAFSRALDVDPRRLLDQAYAYGCLSAAWNADGEEE